Protein AF-A0A8S3HGV8-F1 (afdb_monomer_lite)

Organism: NCBI:txid392030

pLDDT: mean 74.5, std 22.35, range [32.19, 96.56]

InterPro domains:
  IPR013144 CRA domain [SM00757] (60-162)
  IPR024964 CTLH/CRA C-terminal to LisH motif domain [PF10607] (62-147)
  IPR050618 Ubiquitination and Signaling Pathway Regulator [PTHR12864] (54-159)

Secondary structure (DSSP, 8-state):
-----------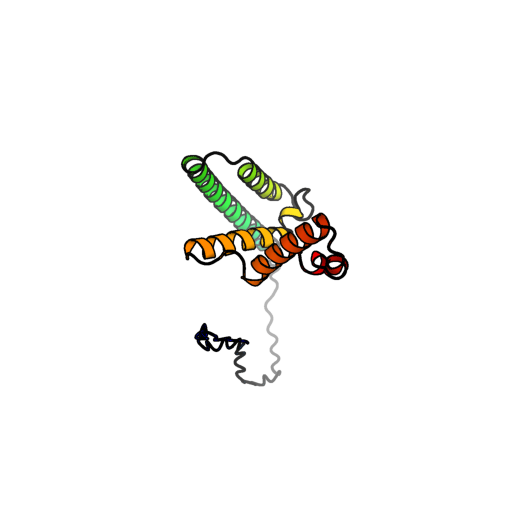--------------------------------------TTHHHHHHHHHHHHHHHHHHHHHHHHHHHHHHHH---HHHHHHHHHHHHGGGSSSTTSSTTGGGGSHHHHHHHHHHHHHHHHHHTT--SS-HHHHHHHHHHHHHHHHHHTT-GGGGG--GGGT--

Radius of gyration: 30.49 Å; chains: 1; bounding box: 64×66×87 Å

Foldseek 3Di:
DDDDDDDDPDDPPDPPPPPPDDDPDDDDDDDDDDDDDDDDDDDDDDPDDPPPPVVVVVVVVVVVVVVVLVVVVVVQVVCCVVPNDDVVVVVVSVLVVVCVVDPHSCPDPSVVCVDVVVVVVVVLVVQLVVCVVVVHHSDPPVVVVLVVVVVVLVVCVVVVPVVSVPDDSVVPDD

Structure (mmCIF, N/CA/C/O backbone):
data_AF-A0A8S3HGV8-F1
#
_entry.id   AF-A0A8S3HGV8-F1
#
loop_
_atom_site.group_PDB
_atom_site.id
_atom_site.type_symbol
_atom_site.label_atom_id
_atom_site.label_alt_id
_atom_site.label_comp_id
_atom_site.label_asym_id
_atom_site.label_entity_id
_atom_site.label_seq_id
_atom_site.pdbx_PDB_ins_code
_atom_site.Cartn_x
_atom_site.Cartn_y
_atom_site.Cartn_z
_atom_site.occupancy
_atom_site.B_iso_or_equiv
_atom_site.auth_seq_id
_atom_site.auth_comp_id
_atom_site.auth_asym_id
_atom_site.auth_atom_id
_atom_site.pdbx_PDB_model_num
ATOM 1 N N . HIS A 1 1 ? 39.116 -12.113 -45.985 1.00 38.09 1 HIS A N 1
ATOM 2 C CA . HIS A 1 1 ? 40.283 -11.795 -45.145 1.00 38.09 1 HIS A CA 1
ATOM 3 C C . HIS A 1 1 ? 39.849 -10.697 -44.186 1.00 38.09 1 HIS A C 1
ATOM 5 O O . HIS A 1 1 ? 39.995 -9.537 -44.524 1.00 38.09 1 HIS A O 1
ATOM 11 N N . SER A 1 2 ? 39.038 -10.966 -43.159 1.00 36.50 2 SER A N 1
ATOM 12 C CA . SER A 1 2 ? 39.176 -11.939 -42.051 1.00 36.50 2 SER A CA 1
ATOM 13 C C . SER A 1 2 ? 40.281 -11.531 -41.079 1.00 36.50 2 SER A C 1
ATOM 15 O O . SER A 1 2 ? 41.436 -11.633 -41.469 1.00 36.50 2 SER A O 1
ATOM 17 N N . LEU A 1 3 ? 39.869 -11.082 -39.888 1.00 36.81 3 LEU A N 1
ATOM 18 C CA . LEU A 1 3 ? 40.531 -10.995 -38.566 1.00 36.81 3 LEU A CA 1
ATOM 19 C C . LEU A 1 3 ? 39.557 -10.103 -37.748 1.00 36.81 3 LEU A C 1
ATOM 21 O O . LEU A 1 3 ? 39.448 -8.925 -38.070 1.00 36.81 3 LEU A O 1
ATOM 25 N N . LEU A 1 4 ? 38.605 -10.557 -36.919 1.00 37.81 4 LEU A N 1
ATOM 26 C CA . LEU A 1 4 ? 38.618 -11.493 -35.778 1.00 37.81 4 LEU A CA 1
ATOM 27 C C . LEU A 1 4 ? 39.806 -11.288 -34.840 1.00 37.81 4 LEU A C 1
ATOM 29 O O . LEU A 1 4 ? 40.933 -11.463 -35.284 1.00 37.81 4 LEU A O 1
ATOM 33 N N . ASP A 1 5 ? 39.478 -10.851 -33.617 1.00 37.16 5 ASP A N 1
ATOM 34 C CA . ASP A 1 5 ? 39.964 -11.279 -32.288 1.00 37.16 5 ASP A CA 1
ATOM 35 C C . ASP A 1 5 ? 39.313 -10.291 -31.277 1.00 37.16 5 ASP A C 1
ATOM 37 O O . ASP A 1 5 ? 39.618 -9.102 -31.292 1.00 37.16 5 ASP A O 1
ATOM 41 N N . ASP A 1 6 ? 38.153 -10.572 -30.668 1.00 40.84 6 ASP A N 1
ATOM 42 C CA . ASP A 1 6 ? 37.871 -11.436 -29.499 1.00 40.84 6 ASP A CA 1
ATOM 43 C C . ASP A 1 6 ? 38.679 -11.100 -28.229 1.00 40.84 6 ASP A C 1
ATOM 45 O O . ASP A 1 6 ? 39.538 -11.865 -27.799 1.00 40.84 6 ASP A O 1
ATOM 49 N N . ASP A 1 7 ? 38.321 -9.995 -27.557 1.00 42.09 7 ASP A N 1
ATOM 50 C CA . ASP A 1 7 ? 38.690 -9.749 -26.155 1.00 42.09 7 ASP A CA 1
ATOM 51 C C . ASP A 1 7 ? 37.516 -10.055 -25.209 1.00 42.09 7 ASP A C 1
ATOM 53 O O . ASP A 1 7 ? 36.652 -9.239 -24.884 1.00 42.09 7 ASP A O 1
ATOM 57 N N . SER A 1 8 ? 37.512 -11.321 -24.805 1.00 40.34 8 SER A N 1
ATOM 58 C CA . SER A 1 8 ? 37.001 -11.926 -23.575 1.00 40.34 8 SER A CA 1
ATOM 59 C C . SER A 1 8 ? 36.635 -10.962 -22.426 1.00 40.34 8 SER A C 1
ATOM 61 O O . SER A 1 8 ? 37.455 -10.657 -21.560 1.00 40.34 8 SER A O 1
ATOM 63 N N . ASN A 1 9 ? 35.352 -10.604 -22.313 1.00 39.75 9 ASN A N 1
ATOM 64 C CA . ASN A 1 9 ? 34.774 -10.116 -21.056 1.00 39.75 9 ASN A CA 1
ATOM 65 C C . ASN A 1 9 ? 34.521 -11.303 -20.117 1.00 39.75 9 ASN A C 1
ATOM 67 O O . ASN A 1 9 ? 33.479 -11.957 -20.156 1.00 39.75 9 ASN A O 1
ATOM 71 N N . ASN A 1 10 ? 35.519 -11.596 -19.288 1.00 37.66 10 ASN A N 1
ATOM 72 C CA . ASN A 1 10 ? 35.485 -12.661 -18.297 1.00 37.66 10 ASN A CA 1
ATOM 73 C C . ASN A 1 10 ? 34.596 -12.238 -17.110 1.00 37.66 10 ASN A C 1
ATOM 75 O O . ASN A 1 10 ? 35.049 -11.569 -16.182 1.00 37.66 10 ASN A O 1
ATOM 79 N N . LEU A 1 11 ? 33.309 -12.592 -17.160 1.00 37.97 11 LEU A N 1
ATOM 80 C CA . LEU A 1 11 ? 32.379 -12.420 -16.046 1.00 37.97 11 LEU A CA 1
ATOM 81 C C . LEU A 1 11 ? 32.731 -13.449 -14.961 1.00 37.97 11 LEU A C 1
ATOM 83 O O . LEU A 1 11 ? 32.450 -14.641 -15.101 1.00 37.97 11 LEU A O 1
ATOM 87 N N . ILE A 1 12 ? 33.369 -12.996 -13.883 1.00 41.22 12 ILE A N 1
ATOM 88 C CA . ILE A 1 12 ? 33.592 -13.806 -12.683 1.00 41.22 12 ILE A CA 1
ATOM 89 C C . ILE A 1 12 ? 32.220 -14.051 -12.046 1.00 41.22 12 ILE A C 1
ATOM 91 O O . ILE A 1 12 ? 31.662 -13.186 -11.376 1.00 41.22 12 ILE A O 1
ATOM 95 N N . ILE A 1 13 ? 31.643 -15.222 -12.313 1.00 44.75 13 ILE A N 1
ATOM 96 C CA . ILE A 1 13 ? 30.438 -15.701 -11.637 1.00 44.75 13 ILE A CA 1
ATOM 97 C C . ILE A 1 13 ? 30.886 -16.252 -10.284 1.00 44.75 13 ILE A C 1
ATOM 99 O O . ILE A 1 13 ? 31.311 -17.407 -10.183 1.00 44.75 13 ILE A O 1
ATOM 103 N N . ASP A 1 14 ? 30.794 -15.428 -9.242 1.00 36.41 14 ASP A N 1
ATOM 104 C CA . ASP A 1 14 ? 30.857 -15.920 -7.871 1.00 36.41 14 ASP A CA 1
ATOM 105 C C . ASP A 1 14 ? 29.688 -16.885 -7.653 1.00 36.41 14 ASP A C 1
ATOM 107 O O . ASP A 1 14 ? 28.513 -16.513 -7.653 1.00 36.41 14 ASP A O 1
ATOM 111 N N . LYS A 1 15 ? 30.020 -18.170 -7.499 1.00 44.38 15 LYS A N 1
ATOM 112 C CA . LYS A 1 15 ? 29.078 -19.218 -7.107 1.00 44.38 15 LYS A CA 1
ATOM 113 C C . LYS A 1 15 ? 28.671 -18.992 -5.653 1.00 44.38 15 LYS A C 1
ATOM 115 O O . LYS A 1 15 ? 29.228 -19.608 -4.747 1.00 44.38 15 LYS A O 1
ATOM 120 N N . THR A 1 16 ? 27.684 -18.137 -5.416 1.00 37.03 16 THR A N 1
ATOM 121 C CA . THR A 1 16 ? 26.945 -18.152 -4.155 1.00 37.03 16 THR A CA 1
ATOM 122 C C . THR A 1 16 ? 25.867 -19.227 -4.257 1.00 37.03 16 THR A C 1
ATOM 124 O O . THR A 1 16 ? 24.884 -19.128 -4.986 1.00 37.03 16 THR A O 1
ATOM 127 N N . SER A 1 17 ? 26.098 -20.335 -3.559 1.00 39.31 17 SER A N 1
ATOM 128 C CA . SER A 1 17 ? 25.122 -21.405 -3.389 1.00 39.31 17 SER A CA 1
ATOM 129 C C . SER A 1 17 ? 23.909 -20.873 -2.620 1.00 39.31 17 SER A C 1
ATOM 131 O O . SER A 1 17 ? 23.918 -20.848 -1.390 1.00 39.31 17 SER A O 1
ATOM 133 N N . THR A 1 18 ? 22.848 -20.456 -3.310 1.00 39.78 18 THR A N 1
ATOM 134 C CA . THR A 1 18 ? 21.551 -20.196 -2.670 1.00 39.78 18 THR A CA 1
ATOM 135 C C . THR A 1 18 ? 20.866 -21.534 -2.396 1.00 39.78 18 THR A C 1
ATOM 137 O O . THR A 1 18 ? 20.138 -22.079 -3.223 1.00 39.78 18 THR A O 1
ATOM 140 N N . SER A 1 19 ? 21.152 -22.105 -1.226 1.00 42.19 19 SER A N 1
ATOM 141 C CA . SER A 1 19 ? 20.394 -23.225 -0.672 1.00 42.19 19 SER A CA 1
ATOM 142 C C . SER A 1 19 ? 19.057 -22.704 -0.147 1.00 42.19 19 SER A C 1
ATOM 144 O O . SER A 1 19 ? 18.985 -22.149 0.948 1.00 42.19 19 SER A O 1
ATOM 146 N N . ASN A 1 20 ? 17.987 -22.896 -0.916 1.00 49.47 20 ASN A N 1
ATOM 147 C CA . ASN A 1 20 ? 16.622 -22.787 -0.406 1.00 49.47 20 ASN A CA 1
ATOM 148 C C . ASN A 1 20 ? 16.284 -24.082 0.347 1.00 49.47 20 ASN A C 1
ATOM 150 O O . ASN A 1 20 ? 15.594 -24.961 -0.165 1.00 49.47 20 ASN A O 1
ATOM 154 N N . GLY A 1 21 ? 16.843 -24.229 1.548 1.00 37.91 21 GLY A N 1
ATOM 155 C CA . GLY A 1 21 ? 16.624 -25.377 2.423 1.00 37.91 21 GLY A CA 1
ATOM 156 C C . GLY A 1 21 ? 15.627 -25.054 3.531 1.00 37.91 21 GLY A C 1
ATOM 157 O O . GLY A 1 21 ? 16.003 -24.502 4.561 1.00 37.91 21 GLY A O 1
ATOM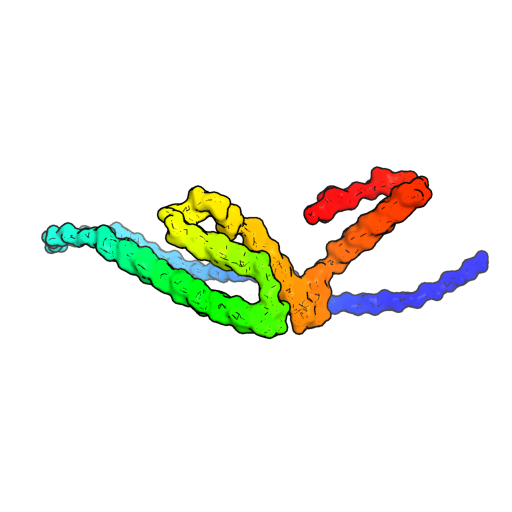 158 N N . CYS A 1 22 ? 14.364 -25.441 3.348 1.00 43.12 22 CYS A N 1
ATOM 159 C CA . CYS A 1 22 ? 13.415 -25.601 4.447 1.00 43.12 22 CYS A CA 1
ATOM 160 C C . CYS A 1 22 ? 13.898 -26.765 5.332 1.00 43.12 22 CYS A C 1
ATOM 162 O O . CYS A 1 22 ? 13.763 -27.929 4.959 1.00 43.12 22 CYS A O 1
ATOM 164 N N . LEU A 1 23 ? 14.505 -26.467 6.485 1.00 32.19 23 LEU A N 1
ATOM 165 C CA . LEU A 1 23 ? 14.777 -27.470 7.517 1.00 32.19 23 LEU A CA 1
ATOM 166 C C . LEU A 1 23 ? 13.550 -27.611 8.423 1.00 32.19 23 LEU A C 1
ATOM 168 O O . LEU A 1 23 ? 13.441 -26.949 9.454 1.00 32.19 23 LEU A O 1
ATOM 172 N N . THR A 1 24 ? 12.650 -28.529 8.080 1.00 36.62 24 THR A N 1
ATOM 173 C CA . THR A 1 24 ? 11.746 -29.121 9.069 1.00 36.62 24 THR A CA 1
ATOM 174 C C . THR A 1 24 ? 12.554 -30.118 9.897 1.00 36.62 24 THR A C 1
ATOM 176 O O . THR A 1 24 ? 12.778 -31.256 9.478 1.00 36.62 24 THR A O 1
ATOM 179 N N . LYS A 1 25 ? 13.042 -29.701 11.070 1.00 33.34 25 LYS A N 1
ATOM 180 C CA . LYS A 1 25 ? 13.552 -30.659 12.056 1.00 33.34 25 LYS A CA 1
ATOM 181 C C . LYS A 1 25 ? 12.366 -31.456 12.591 1.00 33.34 25 LYS A C 1
ATOM 183 O O . LYS A 1 25 ? 11.587 -30.959 13.395 1.00 33.34 25 LYS A O 1
ATOM 188 N N . SER A 1 26 ? 12.250 -32.683 12.098 1.00 40.47 26 SER A N 1
ATOM 189 C CA . SER A 1 26 ? 11.500 -33.746 12.754 1.00 40.47 26 SER A CA 1
ATOM 190 C C . SER A 1 26 ? 12.242 -34.097 14.040 1.00 40.47 26 SER A C 1
ATOM 192 O O . SER A 1 26 ? 13.417 -34.457 13.987 1.00 40.47 26 SER A O 1
ATOM 194 N N . THR A 1 27 ? 11.582 -33.966 15.184 1.00 36.66 27 THR A N 1
ATOM 195 C CA . THR A 1 27 ? 12.010 -34.622 16.421 1.00 36.66 27 THR A CA 1
ATOM 196 C C . THR A 1 27 ? 10.866 -35.493 16.888 1.00 36.66 27 THR A C 1
ATOM 198 O O . THR A 1 27 ? 9.842 -35.010 17.366 1.00 36.66 27 THR A O 1
ATOM 201 N N . GLU A 1 28 ? 11.072 -36.781 16.652 1.00 42.88 28 GLU A N 1
ATOM 202 C CA . GLU A 1 28 ? 10.399 -37.911 17.263 1.00 42.88 28 GLU A CA 1
ATOM 203 C C . GLU A 1 28 ? 10.306 -37.709 18.780 1.00 42.88 28 GLU A C 1
ATOM 205 O O . GLU A 1 28 ? 11.311 -37.401 19.413 1.00 42.88 28 GLU A O 1
ATOM 210 N N . ASN A 1 29 ? 9.105 -37.868 19.334 1.00 39.31 29 ASN A N 1
ATOM 211 C CA . ASN A 1 29 ? 8.860 -38.389 20.678 1.00 39.31 29 ASN A CA 1
ATOM 212 C C . ASN A 1 29 ? 7.414 -38.890 20.697 1.00 39.31 29 ASN A C 1
ATOM 214 O O . ASN A 1 29 ? 6.456 -38.126 20.811 1.00 39.31 29 ASN A O 1
ATOM 218 N N . LEU A 1 30 ? 7.288 -40.192 20.463 1.00 41.78 30 LEU A N 1
ATOM 219 C CA . LEU A 1 30 ? 6.060 -40.956 20.576 1.00 41.78 30 LEU A CA 1
ATOM 220 C C . LEU A 1 30 ? 5.952 -41.412 22.032 1.00 41.78 30 LEU A C 1
ATOM 222 O O . LEU A 1 30 ? 6.487 -42.462 22.370 1.00 41.78 30 LEU A O 1
ATOM 226 N N . ASP A 1 31 ? 5.269 -40.635 22.871 1.00 36.16 31 ASP A N 1
ATOM 227 C CA . ASP A 1 31 ? 4.819 -41.118 24.175 1.00 36.16 31 ASP A CA 1
ATOM 228 C C . ASP A 1 31 ? 3.322 -41.424 24.105 1.00 36.16 31 ASP A C 1
ATOM 230 O O . ASP A 1 31 ? 2.453 -40.558 23.998 1.00 36.16 31 ASP A O 1
ATOM 234 N N . THR A 1 32 ? 3.059 -42.725 24.110 1.00 42.50 32 THR A N 1
ATOM 235 C CA . THR A 1 32 ? 1.785 -43.383 24.372 1.00 42.50 32 THR A CA 1
ATOM 236 C C . THR A 1 32 ? 1.163 -42.874 25.673 1.00 42.50 32 THR A C 1
ATOM 238 O O . THR A 1 32 ? 1.774 -43.015 26.730 1.00 42.50 32 THR A O 1
ATOM 241 N N . MET A 1 33 ? -0.070 -42.363 25.628 1.00 48.06 33 MET A N 1
ATOM 242 C CA . MET A 1 33 ? -0.900 -42.217 26.828 1.00 48.06 33 MET A CA 1
ATOM 243 C C . MET A 1 33 ? -2.016 -43.261 26.807 1.00 48.06 33 MET A C 1
ATOM 245 O O . MET A 1 33 ? -2.935 -43.197 25.991 1.00 48.06 33 MET A O 1
ATOM 249 N N . GLU A 1 34 ? -1.889 -44.234 27.711 1.00 42.44 34 GLU A N 1
ATOM 250 C CA . GLU A 1 34 ? -2.971 -45.102 28.172 1.00 42.44 34 GLU A CA 1
ATOM 251 C C . GLU A 1 34 ? -4.128 -44.245 28.699 1.00 42.44 34 GLU A C 1
ATOM 253 O O . GLU A 1 34 ? -3.942 -43.339 29.512 1.00 42.44 34 GLU A O 1
ATOM 258 N N . CYS A 1 35 ? -5.335 -44.544 28.228 1.00 45.25 35 CYS A N 1
ATOM 259 C CA . CYS A 1 35 ? -6.572 -44.059 28.812 1.00 45.25 35 CYS A CA 1
ATOM 260 C C . CYS A 1 35 ? -7.085 -45.159 29.736 1.00 45.25 35 CYS A C 1
ATOM 262 O O . CYS A 1 35 ? -7.523 -46.182 29.228 1.00 45.25 35 CYS A O 1
ATOM 264 N N . ASP A 1 36 ? -7.006 -44.953 31.051 1.00 35.66 36 ASP A N 1
ATOM 265 C CA . ASP A 1 36 ? -7.871 -45.615 32.031 1.00 35.66 36 ASP A CA 1
ATOM 266 C C . ASP A 1 36 ? -7.767 -44.908 33.389 1.00 35.66 36 ASP A C 1
ATOM 268 O O . ASP A 1 36 ? -6.676 -44.672 33.906 1.00 35.66 36 ASP A O 1
ATOM 272 N N . GLY A 1 37 ? -8.915 -44.563 33.979 1.00 34.91 37 GLY A N 1
ATOM 273 C CA . GLY A 1 37 ? -8.956 -43.986 35.324 1.00 34.91 37 GLY A CA 1
ATOM 274 C C . GLY A 1 37 ? -10.155 -43.091 35.603 1.00 34.91 37 GLY A C 1
ATOM 275 O O . GLY A 1 37 ? -10.002 -41.902 35.860 1.00 34.91 37 GLY A O 1
ATOM 276 N N . ILE A 1 38 ? -11.348 -43.681 35.565 1.00 45.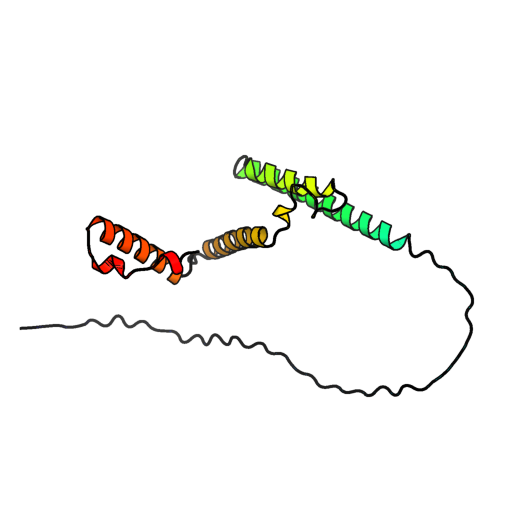84 38 ILE A N 1
ATOM 277 C CA . ILE A 1 38 ? -12.541 -43.221 36.286 1.00 45.84 38 ILE A CA 1
ATOM 278 C C . ILE A 1 38 ? -12.191 -42.639 37.666 1.00 45.84 38 ILE A C 1
ATOM 280 O O . ILE A 1 38 ? -11.656 -43.340 38.518 1.00 45.84 38 ILE A O 1
ATOM 284 N N . ASN A 1 39 ? -12.572 -41.387 37.910 1.00 42.03 39 ASN A N 1
ATOM 285 C CA . ASN A 1 39 ? -12.951 -40.952 39.248 1.00 42.03 39 ASN A CA 1
ATOM 286 C C . ASN A 1 39 ? -13.993 -39.835 39.134 1.00 42.03 39 ASN A C 1
ATOM 288 O O . ASN A 1 39 ? -13.679 -38.669 38.901 1.00 42.03 39 ASN A O 1
ATOM 292 N N . GLU A 1 40 ? -15.257 -40.233 39.271 1.00 45.19 40 GLU A N 1
ATOM 293 C CA . GLU A 1 40 ? -16.338 -39.340 39.667 1.00 45.19 40 GLU A CA 1
ATOM 294 C C . GLU A 1 40 ? -15.976 -38.702 41.014 1.00 45.19 40 GLU A C 1
ATOM 296 O O . GLU A 1 40 ? -15.762 -39.410 41.998 1.00 45.19 40 GLU A O 1
ATOM 301 N N . LEU A 1 41 ? -15.947 -37.370 41.075 1.00 40.75 41 LEU A N 1
ATOM 302 C CA . LEU A 1 41 ? -16.283 -36.657 42.303 1.00 40.75 41 LEU A CA 1
ATOM 303 C C . LEU A 1 41 ? -16.825 -35.263 41.972 1.00 40.75 41 LEU A C 1
ATOM 305 O O . LEU A 1 41 ? -16.085 -34.305 41.776 1.00 40.75 41 LEU A O 1
ATOM 309 N N . ASP A 1 42 ? -18.148 -35.226 41.851 1.00 43.25 42 ASP A N 1
ATOM 310 C CA . ASP A 1 42 ? -19.059 -34.157 42.263 1.00 43.25 42 ASP A CA 1
ATOM 311 C C . ASP A 1 42 ? -18.419 -32.819 42.695 1.00 43.25 42 ASP A C 1
ATOM 313 O O . ASP A 1 42 ? -17.887 -32.694 43.801 1.00 43.25 42 ASP A O 1
ATOM 317 N N . HIS A 1 43 ? -18.550 -31.792 41.847 1.00 42.47 43 HIS A N 1
ATOM 318 C CA . HIS A 1 43 ? -18.595 -30.394 42.279 1.00 42.47 43 HIS A CA 1
ATOM 319 C C . HIS A 1 43 ? -19.707 -29.653 41.528 1.00 42.47 43 HIS A C 1
ATOM 321 O O . HIS A 1 43 ? -19.584 -29.252 40.372 1.00 42.47 43 HIS A O 1
ATOM 327 N N . ALA A 1 44 ? -20.821 -29.546 42.245 1.00 42.91 44 ALA A N 1
ATOM 328 C CA . ALA A 1 44 ? -21.990 -28.712 42.037 1.00 42.91 44 ALA A CA 1
ATOM 329 C C . ALA A 1 44 ? -21.789 -27.413 41.223 1.00 42.91 44 ALA A C 1
ATOM 331 O O . ALA A 1 44 ? -20.931 -26.587 41.515 1.00 42.91 44 ALA A O 1
ATOM 332 N N . ILE A 1 45 ? -22.702 -27.235 40.261 1.00 51.94 45 ILE A N 1
ATOM 333 C CA . ILE A 1 45 ? -23.360 -25.994 39.813 1.00 51.94 45 ILE A CA 1
ATOM 334 C C . ILE A 1 45 ? -22.557 -24.697 40.033 1.00 51.94 45 ILE A C 1
ATOM 336 O O . ILE A 1 45 ? -22.705 -24.025 41.050 1.00 51.94 45 ILE A O 1
ATOM 340 N N . HIS A 1 46 ? -21.862 -24.253 38.988 1.00 40.88 46 HIS A N 1
ATOM 341 C CA . HIS A 1 46 ? -21.696 -22.829 38.710 1.00 40.88 46 HIS A CA 1
ATOM 342 C C . HIS A 1 46 ? -22.083 -22.568 37.250 1.00 40.88 46 HIS A C 1
ATOM 344 O O . HIS A 1 46 ? -21.351 -22.891 36.320 1.00 40.88 46 HIS A O 1
ATOM 350 N N . MET A 1 47 ? -23.284 -22.011 37.051 1.00 60.41 47 MET A N 1
ATOM 351 C CA . MET A 1 47 ? -23.599 -21.250 35.842 1.00 60.41 47 MET A CA 1
ATOM 352 C C . MET A 1 47 ? -22.702 -20.014 35.869 1.00 60.41 47 MET A C 1
ATOM 354 O O . MET A 1 47 ? -22.965 -19.085 36.631 1.00 60.41 47 MET A O 1
ATOM 358 N N . GLU A 1 48 ? -21.626 -20.032 35.091 1.00 45.84 48 GLU A N 1
ATOM 359 C CA . GLU A 1 48 ? -20.763 -18.874 34.906 1.00 45.84 48 GLU A CA 1
ATOM 360 C C . GLU A 1 48 ? -21.062 -18.237 33.546 1.00 45.84 48 GLU A C 1
ATOM 362 O O . GLU A 1 48 ? -21.115 -18.887 32.502 1.00 45.84 48 GLU A O 1
ATOM 367 N N . ASP A 1 49 ? -21.366 -16.950 33.623 1.00 47.78 49 ASP A N 1
ATOM 368 C CA . ASP A 1 49 ? -21.859 -16.065 32.583 1.00 47.78 49 ASP A CA 1
ATOM 369 C C . ASP A 1 49 ? -20.789 -15.818 31.504 1.00 47.78 49 ASP A C 1
ATOM 371 O O . ASP A 1 49 ? -19.927 -14.945 31.623 1.00 47.78 49 ASP A O 1
ATOM 375 N N . THR A 1 50 ? -20.843 -16.593 30.419 1.00 48.44 50 THR A N 1
ATOM 376 C CA . THR A 1 50 ? -19.914 -16.516 29.276 1.00 48.44 50 THR A CA 1
ATOM 377 C C . THR A 1 50 ? -20.079 -15.257 28.407 1.00 48.44 50 THR A C 1
ATOM 379 O O . THR A 1 50 ? -19.426 -15.140 27.372 1.00 48.44 50 THR A O 1
ATOM 382 N N . SER A 1 51 ? -20.949 -14.311 28.781 1.00 54.28 51 SER A N 1
ATOM 383 C CA . SER A 1 51 ? -21.251 -13.110 27.985 1.00 54.28 51 SER A CA 1
ATOM 384 C C . SER A 1 51 ? -20.336 -11.907 28.275 1.00 54.28 51 SER A C 1
ATOM 386 O O . SER A 1 51 ? -20.122 -11.061 27.406 1.00 54.28 51 SER A O 1
ATOM 388 N N . SER A 1 52 ? -19.748 -11.839 29.474 1.00 55.69 52 SER A N 1
ATOM 389 C CA . SER A 1 52 ? -19.039 -10.640 29.953 1.00 55.69 52 SER A CA 1
ATOM 390 C C . SER A 1 52 ? -17.564 -10.535 29.528 1.00 55.69 52 SER A C 1
ATOM 392 O O . SER A 1 52 ? -17.013 -9.433 29.504 1.00 55.69 52 SER A O 1
ATOM 394 N N . ASP A 1 53 ? -16.916 -11.651 29.180 1.00 59.38 53 ASP A N 1
ATOM 395 C CA . ASP A 1 53 ? -15.491 -11.683 28.804 1.00 59.38 53 ASP A CA 1
ATOM 396 C C . ASP A 1 53 ? -15.255 -11.311 27.327 1.00 59.38 53 ASP A C 1
ATOM 398 O O . ASP A 1 53 ? -14.223 -10.744 26.973 1.00 59.38 53 ASP A O 1
ATOM 402 N N . VAL A 1 54 ? -16.236 -11.570 26.455 1.00 61.03 54 VAL A N 1
ATOM 403 C CA . VAL A 1 54 ? -16.144 -11.257 25.017 1.00 61.03 54 VAL A CA 1
ATOM 404 C C . VAL A 1 54 ? -16.265 -9.748 24.773 1.00 61.03 54 VAL A C 1
ATOM 406 O O . VAL A 1 54 ? -15.428 -9.170 24.090 1.00 61.03 54 VAL A O 1
ATOM 409 N N . GLN A 1 55 ? -17.229 -9.084 25.421 1.00 63.03 55 GLN A N 1
ATOM 410 C CA . GLN A 1 55 ? -17.456 -7.636 25.284 1.00 63.03 55 GLN A CA 1
ATOM 411 C C . GLN A 1 55 ? -16.252 -6.801 25.759 1.00 63.03 55 GLN A C 1
ATOM 413 O O . GLN A 1 55 ? -15.873 -5.828 25.115 1.00 63.03 55 GLN A O 1
ATOM 418 N N . LYS A 1 56 ? -15.587 -7.218 26.847 1.00 73.69 56 LYS A N 1
ATOM 419 C CA . LYS A 1 56 ? -14.398 -6.521 27.369 1.00 73.69 56 LYS A CA 1
ATOM 420 C C . LYS A 1 56 ? -13.212 -6.560 26.404 1.00 73.69 56 LYS A C 1
ATOM 422 O O . LYS A 1 56 ? -12.444 -5.602 26.350 1.00 73.69 56 LYS A O 1
ATOM 427 N N . LYS A 1 57 ? -13.049 -7.660 25.662 1.00 77.88 57 LYS A N 1
ATOM 428 C CA . LYS A 1 57 ? -11.960 -7.824 24.686 1.00 77.88 57 LYS A CA 1
ATOM 429 C C . LYS A 1 57 ? -12.175 -6.950 23.455 1.00 77.88 57 LYS A C 1
ATOM 431 O O . LYS A 1 57 ? -11.218 -6.338 22.985 1.00 77.88 57 LYS A O 1
ATOM 436 N N . ASP A 1 58 ? -13.413 -6.851 22.979 1.00 82.62 58 ASP A N 1
ATOM 437 C CA . ASP A 1 58 ? -13.762 -5.991 21.845 1.00 82.62 58 ASP A CA 1
ATOM 438 C C . ASP A 1 58 ? -13.520 -4.507 22.176 1.00 82.62 58 ASP A C 1
ATOM 440 O O . ASP A 1 58 ? -12.904 -3.787 21.385 1.00 82.62 58 ASP A O 1
ATOM 444 N N . ASP A 1 59 ? -13.885 -4.076 23.388 1.00 87.25 59 ASP A N 1
ATOM 445 C CA . ASP A 1 59 ? -13.617 -2.719 23.881 1.00 87.25 59 ASP A CA 1
ATOM 446 C C . ASP A 1 59 ? -12.110 -2.431 24.009 1.00 87.25 59 ASP A C 1
ATOM 448 O O . ASP A 1 59 ? -11.636 -1.354 23.635 1.00 87.25 59 ASP A O 1
ATOM 452 N N . GLU A 1 60 ? -11.319 -3.396 24.493 1.00 92.69 60 GLU A N 1
ATOM 453 C CA . GLU A 1 60 ? -9.862 -3.252 24.600 1.00 92.69 60 GLU A CA 1
ATOM 454 C C . GLU A 1 60 ? -9.200 -3.107 23.219 1.00 92.69 60 GLU A C 1
ATOM 456 O O . GLU A 1 60 ? -8.311 -2.269 23.025 1.00 92.69 60 GLU A O 1
ATOM 461 N N . ILE A 1 61 ? -9.638 -3.903 22.240 1.00 90.62 61 ILE A N 1
ATOM 462 C CA . ILE A 1 61 ? -9.147 -3.830 20.859 1.00 90.62 61 ILE A CA 1
ATOM 463 C C . ILE A 1 61 ? -9.516 -2.481 20.238 1.00 90.62 61 ILE A C 1
ATOM 465 O O . ILE A 1 61 ? -8.657 -1.838 19.628 1.00 90.62 61 ILE A O 1
ATOM 469 N N . LEU A 1 62 ? -10.751 -2.014 20.431 1.00 91.25 62 LEU A N 1
ATOM 470 C CA . LEU A 1 62 ? -11.201 -0.719 19.924 1.00 91.25 62 LEU A CA 1
ATOM 471 C C . LEU A 1 62 ? -10.346 0.430 20.474 1.00 91.25 62 LEU A C 1
ATOM 473 O O . LEU A 1 62 ? -9.906 1.293 19.712 1.00 91.25 62 LEU A O 1
ATOM 477 N N . ILE A 1 63 ? -10.049 0.420 21.776 1.00 94.19 63 ILE A N 1
ATOM 478 C CA . ILE A 1 63 ? -9.180 1.424 22.406 1.00 94.19 63 ILE A CA 1
ATOM 479 C C . ILE A 1 63 ? -7.782 1.411 21.776 1.00 94.19 63 ILE A C 1
ATOM 481 O O . ILE A 1 63 ? -7.252 2.478 21.457 1.00 94.19 63 ILE A O 1
ATOM 485 N N . LYS A 1 64 ? -7.195 0.230 21.541 1.00 95.12 64 LYS A N 1
ATOM 486 C CA . LYS A 1 64 ? -5.878 0.106 20.888 1.00 95.12 64 LYS A CA 1
ATOM 487 C C . LYS A 1 64 ? -5.891 0.659 19.466 1.00 95.12 64 LYS A C 1
ATOM 489 O O . LYS A 1 64 ? -4.971 1.382 19.089 1.00 95.12 64 LYS A O 1
ATOM 494 N N . ILE A 1 65 ? -6.935 0.365 18.691 1.00 93.81 65 ILE A N 1
ATOM 495 C CA . ILE A 1 65 ? -7.072 0.889 17.327 1.00 93.81 65 ILE A CA 1
ATOM 496 C C . ILE A 1 65 ? -7.205 2.419 17.347 1.00 93.81 65 ILE A C 1
ATOM 498 O O . ILE A 1 65 ? -6.552 3.103 16.559 1.00 93.81 65 ILE A O 1
ATOM 502 N N . LEU A 1 66 ? -7.998 2.978 18.266 1.00 94.00 66 LEU A N 1
ATOM 503 C CA . LEU A 1 66 ? -8.137 4.430 18.414 1.00 94.00 66 LEU A CA 1
ATOM 504 C C . LEU A 1 66 ? -6.827 5.095 18.845 1.00 94.00 66 LEU A C 1
ATOM 506 O O . LEU A 1 66 ? -6.483 6.164 18.338 1.00 94.00 66 LEU A O 1
ATOM 510 N N . GLN A 1 67 ? -6.081 4.472 19.757 1.00 95.56 67 GLN A N 1
ATOM 511 C CA . GLN A 1 67 ? -4.768 4.958 20.166 1.00 95.56 67 GLN A CA 1
ATOM 512 C C . GLN A 1 67 ? -3.797 4.983 18.982 1.00 95.56 67 GLN A C 1
ATOM 514 O O . GLN A 1 67 ? -3.223 6.037 18.697 1.00 95.56 67 GLN A O 1
ATOM 519 N N . PHE A 1 68 ? -3.692 3.874 18.245 1.00 96.12 68 PHE A N 1
ATOM 520 C CA . PHE A 1 68 ? -2.899 3.803 17.018 1.00 96.12 68 PHE A CA 1
ATOM 521 C C . PHE A 1 68 ? -3.312 4.896 16.029 1.00 96.12 68 PHE A C 1
ATOM 523 O O . PHE A 1 68 ? -2.469 5.577 15.450 1.00 96.12 68 PHE A O 1
ATOM 530 N N . GLY A 1 69 ? -4.616 5.137 15.891 1.00 94.25 69 GLY A N 1
ATOM 531 C CA . GLY A 1 69 ? -5.123 6.171 15.007 1.00 94.25 69 GLY A CA 1
ATOM 532 C C . GLY A 1 69 ? -4.664 7.590 15.357 1.00 94.25 69 GLY A C 1
ATOM 533 O O . GLY A 1 69 ? -4.347 8.383 14.468 1.00 94.25 69 GLY A O 1
ATOM 534 N N . ARG A 1 70 ? -4.570 7.914 16.652 1.00 94.56 70 ARG A N 1
ATOM 535 C CA . ARG A 1 70 ? -4.063 9.212 17.134 1.00 94.56 70 ARG A CA 1
ATOM 536 C C . ARG A 1 70 ? -2.566 9.373 16.886 1.00 94.56 70 ARG A C 1
ATOM 538 O O . ARG A 1 70 ? -2.121 10.456 16.497 1.00 94.56 70 ARG A O 1
ATOM 545 N N . GLU A 1 71 ? -1.801 8.312 17.108 1.00 96.56 71 GLU A N 1
ATOM 546 C CA . GLU A 1 71 ? -0.363 8.280 16.828 1.00 96.56 71 GLU A CA 1
ATOM 547 C C . GLU A 1 71 ? -0.110 8.469 15.326 1.00 96.56 71 GLU A C 1
ATOM 549 O O . GLU A 1 71 ? 0.665 9.342 14.931 1.00 96.56 71 GLU A O 1
ATOM 554 N N . LEU A 1 72 ? -0.863 7.759 14.483 1.00 94.06 72 LEU A N 1
ATOM 555 C CA . LEU A 1 72 ? -0.789 7.864 13.028 1.00 94.06 72 LEU A CA 1
ATOM 556 C C . LEU A 1 72 ? -1.149 9.271 12.522 1.00 94.06 72 LEU A C 1
ATOM 558 O O . LEU A 1 72 ? -0.464 9.821 11.661 1.00 94.06 72 LEU A O 1
ATOM 562 N N . HIS A 1 73 ? -2.183 9.897 13.090 1.00 93.06 73 HIS A N 1
ATOM 563 C CA . HIS A 1 73 ? -2.544 11.278 12.762 1.00 93.06 73 HIS A CA 1
ATOM 564 C C . HIS A 1 73 ? -1.453 12.285 13.168 1.00 93.06 73 HIS A C 1
ATOM 566 O O . HIS A 1 73 ? -1.228 13.273 12.470 1.00 93.06 73 HIS A O 1
ATOM 572 N N . THR A 1 74 ? -0.751 12.037 14.276 1.00 94.81 74 THR A N 1
ATOM 573 C CA . THR A 1 74 ? 0.384 12.869 14.708 1.00 94.81 74 THR A CA 1
ATOM 574 C C . THR A 1 74 ? 1.555 12.739 13.735 1.00 94.81 74 THR A C 1
ATOM 576 O O . THR A 1 74 ? 2.118 13.750 13.318 1.00 94.81 74 THR A O 1
ATOM 579 N N . LEU A 1 75 ? 1.873 11.513 13.308 1.00 94.06 75 LEU A N 1
ATOM 580 C CA . LEU A 1 75 ? 2.896 11.260 12.293 1.00 94.06 75 LEU A CA 1
ATOM 581 C C . LEU A 1 75 ? 2.558 11.950 10.964 1.00 94.06 75 LEU A C 1
ATOM 583 O O . LEU A 1 75 ? 3.411 12.611 10.378 1.00 94.06 75 LEU A O 1
ATOM 587 N N . LYS A 1 76 ? 1.298 11.875 10.518 1.00 92.75 76 LYS A N 1
ATOM 588 C CA . LYS A 1 76 ? 0.827 12.592 9.324 1.00 92.75 76 LYS A CA 1
ATOM 589 C C . LYS A 1 76 ? 1.115 14.096 9.416 1.00 92.75 76 LYS A C 1
ATOM 591 O O . LYS A 1 76 ? 1.606 14.678 8.457 1.00 92.75 76 LYS A O 1
ATOM 596 N N . GLN A 1 77 ? 0.824 14.736 10.551 1.00 92.81 77 GLN A N 1
ATOM 597 C CA . GLN A 1 77 ? 1.087 16.173 10.715 1.00 92.81 77 GLN A CA 1
ATOM 598 C C . GLN A 1 77 ? 2.574 16.507 10.582 1.00 92.81 77 GLN A C 1
ATOM 600 O O . GLN A 1 77 ? 2.914 17.514 9.969 1.00 92.81 77 GLN A O 1
ATOM 605 N N . GLN A 1 78 ? 3.453 15.658 11.120 1.00 94.06 78 GLN A N 1
ATOM 606 C CA . GLN A 1 78 ? 4.900 15.824 10.978 1.00 94.06 78 GLN A CA 1
ATOM 607 C C . GLN A 1 78 ? 5.324 15.722 9.509 1.00 94.06 78 GLN A C 1
ATOM 609 O O . GLN A 1 78 ? 6.020 16.603 9.011 1.00 94.06 78 GLN A O 1
ATOM 614 N N . LEU A 1 79 ? 4.822 14.713 8.791 1.00 91.81 79 LEU A N 1
ATOM 615 C CA . LEU A 1 79 ? 5.095 14.542 7.363 1.00 91.81 79 LEU A CA 1
ATOM 616 C C . LEU A 1 79 ? 4.556 15.703 6.517 1.00 91.81 79 LEU A C 1
ATOM 618 O O . LEU A 1 79 ? 5.228 16.121 5.581 1.00 91.81 79 LEU A O 1
ATOM 622 N N . ASN A 1 80 ? 3.398 16.274 6.864 1.00 92.12 80 ASN A N 1
ATOM 623 C CA . ASN A 1 80 ? 2.859 17.448 6.168 1.00 92.12 80 ASN A CA 1
ATOM 624 C C . ASN A 1 80 ? 3.762 18.684 6.317 1.00 92.12 80 ASN A C 1
ATOM 626 O O . ASN A 1 80 ? 3.816 19.508 5.408 1.00 92.12 80 ASN A O 1
ATOM 630 N N . ILE A 1 81 ? 4.470 18.823 7.444 1.00 93.06 81 ILE A N 1
ATOM 631 C CA . ILE A 1 81 ? 5.435 19.912 7.653 1.00 93.06 81 ILE A CA 1
ATOM 632 C C . ILE A 1 81 ? 6.696 19.688 6.807 1.00 93.06 81 ILE A C 1
ATOM 634 O O . ILE A 1 81 ? 7.241 20.646 6.265 1.00 93.06 81 ILE A O 1
ATOM 638 N N . GLU A 1 82 ? 7.160 18.442 6.693 1.00 93.38 82 GLU A N 1
ATOM 639 C CA . GLU A 1 82 ? 8.418 18.096 6.018 1.00 93.38 82 GLU A CA 1
ATOM 640 C C . GLU A 1 82 ? 8.280 17.993 4.488 1.00 93.38 82 GLU A C 1
ATOM 642 O O . GLU A 1 82 ? 9.131 18.494 3.756 1.00 93.38 82 GLU A O 1
ATOM 647 N N . TYR A 1 83 ? 7.191 17.390 4.001 1.00 90.25 83 TYR A N 1
ATOM 648 C CA . TYR A 1 83 ? 6.981 17.055 2.586 1.00 90.25 83 TYR A CA 1
ATOM 649 C C . TYR A 1 83 ? 5.792 17.788 1.941 1.00 90.25 83 TYR A C 1
ATOM 651 O O . TYR A 1 83 ? 5.594 17.684 0.729 1.00 90.25 83 TYR A O 1
ATOM 659 N N . GLY A 1 84 ? 5.012 18.545 2.719 1.00 91.06 84 GLY A N 1
ATOM 660 C CA . GLY A 1 84 ? 3.793 19.215 2.261 1.00 91.06 84 GLY A CA 1
ATOM 661 C C . GLY A 1 84 ? 2.537 18.339 2.344 1.00 91.06 84 GLY A C 1
ATOM 662 O O . GLY A 1 84 ? 2.591 17.147 2.642 1.00 91.06 84 GLY A O 1
ATOM 663 N N . GLU A 1 85 ? 1.373 18.945 2.098 1.00 88.12 85 GLU A N 1
ATOM 664 C CA . GLU A 1 85 ? 0.083 18.253 2.197 1.00 88.12 85 GLU A CA 1
ATOM 665 C C . GLU A 1 85 ? -0.152 17.277 1.038 1.00 88.12 85 GLU A C 1
ATOM 667 O O . GLU A 1 85 ? -0.010 17.625 -0.137 1.00 88.12 85 GLU A O 1
ATOM 672 N N . ASN A 1 86 ? -0.602 16.063 1.367 1.00 88.50 86 ASN A N 1
ATOM 673 C CA . ASN A 1 86 ? -0.999 15.059 0.388 1.00 88.50 86 ASN A CA 1
ATOM 674 C C . ASN A 1 86 ? -2.457 14.627 0.606 1.00 88.50 86 ASN A C 1
ATOM 676 O O . ASN A 1 86 ? -2.768 13.798 1.461 1.00 88.50 86 ASN A O 1
ATOM 680 N N . LEU A 1 87 ? -3.349 15.152 -0.238 1.00 89.75 87 LEU A N 1
ATOM 681 C CA . LEU A 1 87 ? -4.789 14.877 -0.184 1.00 89.75 87 LEU A CA 1
ATOM 682 C C . LEU A 1 87 ? -5.140 13.387 -0.339 1.00 89.75 87 LEU A C 1
ATOM 684 O O . LEU A 1 87 ? -6.189 12.956 0.137 1.00 89.75 87 LEU A O 1
ATOM 688 N N . GLN A 1 88 ? -4.290 12.589 -0.996 1.00 89.44 88 GLN A N 1
ATOM 689 C CA . GLN A 1 88 ? -4.521 11.148 -1.131 1.00 89.44 88 GLN A CA 1
ATOM 690 C C . GLN A 1 88 ? -4.291 10.428 0.199 1.00 89.44 88 GLN A C 1
ATOM 692 O O . GLN A 1 88 ? -5.119 9.613 0.597 1.00 89.44 88 GLN A O 1
ATOM 697 N N . HIS A 1 89 ? -3.214 10.760 0.919 1.00 87.50 89 HIS A N 1
ATOM 698 C CA . HIS A 1 89 ? -2.947 10.189 2.243 1.00 87.50 89 HIS A CA 1
ATOM 699 C C . HIS A 1 89 ? -4.042 10.562 3.246 1.00 87.50 89 HIS A C 1
ATOM 701 O O . HIS A 1 89 ? -4.472 9.723 4.037 1.00 87.50 89 HIS A O 1
ATOM 707 N N . ASP A 1 90 ? -4.547 11.791 3.159 1.00 90.62 90 ASP A N 1
ATOM 708 C CA . ASP A 1 90 ? -5.645 12.282 3.992 1.00 90.62 90 ASP A CA 1
ATOM 709 C C . ASP A 1 90 ? -6.921 11.483 3.775 1.00 90.62 90 ASP A C 1
ATOM 711 O O . 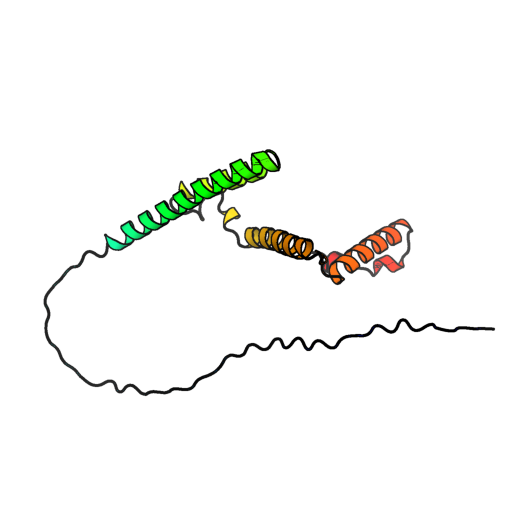ASP A 1 90 ? -7.566 11.053 4.734 1.00 90.62 90 ASP A O 1
ATOM 715 N N . LYS A 1 91 ? -7.243 11.240 2.505 1.00 93.00 91 LYS A N 1
ATOM 716 C CA . LYS A 1 91 ? -8.397 10.444 2.123 1.00 93.00 91 LYS A CA 1
ATOM 717 C C . LYS A 1 91 ? -8.263 8.994 2.590 1.00 93.00 91 LYS A C 1
ATOM 719 O O . LYS A 1 91 ? -9.190 8.483 3.202 1.00 93.00 91 LYS A O 1
ATOM 724 N N . ILE A 1 92 ? -7.111 8.353 2.375 1.00 91.19 92 ILE A N 1
ATOM 725 C CA . ILE A 1 92 ? -6.876 6.962 2.807 1.00 91.19 92 ILE A CA 1
ATOM 726 C C . ILE A 1 92 ? -7.020 6.833 4.325 1.00 91.19 92 ILE A C 1
ATOM 728 O O . ILE A 1 92 ? -7.641 5.890 4.813 1.00 91.19 92 ILE A O 1
ATOM 732 N N . LEU A 1 93 ? -6.478 7.793 5.078 1.00 92.06 93 LEU A N 1
ATOM 733 C CA . LEU A 1 93 ? -6.575 7.799 6.533 1.00 92.06 93 LEU A CA 1
ATOM 734 C C . LEU A 1 93 ? -8.031 7.959 7.001 1.00 92.06 93 LEU A C 1
ATOM 736 O O . LEU A 1 93 ? -8.479 7.233 7.889 1.00 92.06 93 LEU A O 1
ATOM 740 N N . GLN A 1 94 ? -8.782 8.876 6.387 1.00 93.31 94 GLN A N 1
ATOM 741 C CA . GLN A 1 94 ? -10.205 9.068 6.669 1.00 93.31 94 GLN A CA 1
ATOM 742 C C . GLN A 1 94 ? -11.034 7.823 6.326 1.00 93.31 94 GLN A C 1
ATOM 744 O O . GLN A 1 94 ? -11.872 7.397 7.125 1.00 93.31 94 GLN A O 1
ATOM 749 N N . ASP A 1 95 ? -10.799 7.233 5.157 1.00 93.62 95 ASP A N 1
ATOM 750 C CA . ASP A 1 95 ? -11.503 6.045 4.686 1.00 93.62 95 ASP A CA 1
ATOM 751 C C . ASP A 1 95 ? -11.226 4.851 5.620 1.00 93.62 95 ASP A C 1
ATOM 753 O O . ASP A 1 95 ? -12.154 4.151 6.031 1.00 93.62 95 ASP A O 1
ATOM 757 N N . ALA A 1 96 ? -9.978 4.671 6.064 1.00 92.94 96 ALA A N 1
ATOM 758 C CA . ALA A 1 96 ? -9.618 3.624 7.018 1.00 92.94 96 ALA A CA 1
ATOM 759 C C . ALA A 1 96 ? -10.341 3.781 8.368 1.00 92.94 96 ALA A C 1
ATOM 761 O O . ALA A 1 96 ? -10.893 2.808 8.880 1.00 92.94 96 ALA A O 1
ATOM 762 N N . PHE A 1 97 ? -10.408 4.991 8.937 1.00 92.56 97 PHE A N 1
ATOM 763 C CA . PHE A 1 97 ? -11.158 5.210 10.184 1.00 92.56 97 PHE A CA 1
ATOM 764 C C . PHE A 1 97 ? -12.663 5.061 10.015 1.00 92.56 97 PHE A C 1
ATOM 766 O O . PHE A 1 97 ? -13.346 4.642 10.949 1.00 92.56 97 PHE A O 1
ATOM 773 N N . SER A 1 98 ? -13.181 5.358 8.825 1.00 93.50 98 SER A N 1
ATOM 774 C CA . SER A 1 98 ? -14.599 5.183 8.523 1.00 93.50 98 SER A CA 1
ATOM 775 C C . SER A 1 98 ? -15.032 3.719 8.646 1.00 93.50 98 SER A C 1
ATOM 777 O O . SER A 1 98 ? -16.197 3.469 8.944 1.00 93.50 98 SER A O 1
ATOM 779 N N . LEU A 1 99 ? -14.115 2.749 8.505 1.00 92.69 99 LEU A N 1
ATOM 780 C CA . LEU A 1 99 ? -14.405 1.328 8.735 1.00 92.69 99 LEU A CA 1
ATOM 781 C C . LEU A 1 99 ? -14.845 1.033 10.177 1.00 92.69 99 LEU A C 1
ATOM 783 O O . LEU A 1 99 ? -15.659 0.138 10.376 1.00 92.69 99 LEU A O 1
ATOM 787 N N . LEU A 1 100 ? -14.370 1.799 11.166 1.00 90.62 100 LEU A N 1
ATOM 788 C CA . LEU A 1 100 ? -14.735 1.614 12.579 1.00 90.62 100 LEU A CA 1
ATOM 789 C C . LEU A 1 100 ? -16.174 2.033 12.891 1.00 90.62 100 LEU A C 1
ATOM 791 O O . LEU A 1 100 ? -16.713 1.649 13.923 1.00 90.62 100 LEU A O 1
ATOM 795 N N . ALA A 1 101 ? -16.798 2.825 12.016 1.00 89.50 101 ALA A N 1
ATOM 796 C CA . ALA A 1 101 ? -18.189 3.238 12.175 1.00 89.50 101 ALA A CA 1
ATOM 797 C C . ALA A 1 101 ? -19.187 2.139 11.768 1.00 89.50 101 ALA A C 1
ATOM 799 O O . ALA A 1 101 ? -20.382 2.272 12.033 1.00 89.50 101 ALA A O 1
ATOM 800 N N . TYR A 1 102 ? -18.715 1.076 11.110 1.00 91.31 102 TYR A N 1
ATOM 801 C CA . TYR A 1 102 ? -19.552 -0.032 10.666 1.00 91.31 102 TYR A CA 1
ATOM 802 C C . TYR A 1 102 ? -19.428 -1.227 11.618 1.00 91.31 102 TYR A C 1
ATOM 804 O O . TYR A 1 102 ? -18.331 -1.527 12.084 1.00 91.31 102 TYR A O 1
ATOM 812 N N . PRO A 1 103 ? -20.532 -1.953 11.869 1.00 85.88 103 PRO A N 1
ATOM 813 C CA . PRO A 1 103 ? -20.527 -3.127 12.743 1.00 85.88 103 PRO A CA 1
ATOM 814 C C . PRO A 1 103 ? -19.721 -4.300 12.164 1.00 85.88 103 PRO A C 1
ATOM 816 O O . PRO A 1 103 ? -19.152 -5.082 12.917 1.00 85.88 103 PRO A O 1
ATOM 819 N N . ASP A 1 104 ? -19.653 -4.415 10.836 1.00 89.06 104 ASP A N 1
ATOM 820 C CA . ASP A 1 104 ? -18.732 -5.312 10.140 1.00 89.06 104 ASP A CA 1
ATOM 821 C C . ASP A 1 104 ? -17.999 -4.508 9.048 1.00 89.06 104 ASP A C 1
ATOM 823 O O . ASP A 1 104 ? -18.637 -3.941 8.153 1.00 89.06 104 ASP A O 1
ATOM 827 N N . PRO A 1 105 ? -16.660 -4.417 9.091 1.00 89.75 105 PRO A N 1
ATOM 828 C CA . PRO A 1 105 ? -15.901 -3.626 8.131 1.00 89.75 105 PRO A CA 1
ATOM 829 C C . PRO A 1 105 ? -15.871 -4.254 6.724 1.00 89.75 105 PRO A C 1
ATOM 831 O O . PRO A 1 105 ? -15.563 -3.556 5.760 1.00 89.75 105 PRO A O 1
ATOM 834 N N . ARG A 1 106 ? -16.234 -5.537 6.557 1.00 89.81 106 ARG A N 1
ATOM 835 C CA . ARG A 1 106 ? -16.272 -6.219 5.245 1.00 89.81 106 ARG A CA 1
ATOM 836 C C . ARG A 1 106 ? -17.526 -5.928 4.426 1.00 89.81 106 ARG A C 1
ATOM 838 O O . ARG A 1 106 ? -17.507 -6.113 3.215 1.00 89.81 106 ARG A O 1
ATOM 845 N N . ILE A 1 107 ? -18.604 -5.480 5.066 1.00 90.50 107 ILE A N 1
ATOM 846 C CA . ILE A 1 107 ? -19.829 -5.027 4.381 1.00 90.50 107 ILE A CA 1
ATOM 847 C C . ILE A 1 107 ? -19.818 -3.516 4.121 1.00 90.50 107 ILE A C 1
ATOM 849 O O . ILE A 1 107 ? -20.742 -2.982 3.508 1.00 90.50 107 ILE A O 1
ATOM 853 N N . SER A 1 108 ? -18.786 -2.817 4.600 1.00 92.31 108 SER A N 1
ATOM 854 C CA . SER A 1 108 ? -18.610 -1.385 4.385 1.00 92.31 108 SER A CA 1
ATOM 855 C C . SER A 1 108 ? -18.480 -1.066 2.888 1.00 92.31 108 SER A C 1
ATOM 857 O O . SER A 1 108 ? -17.871 -1.845 2.150 1.00 92.31 108 SER A O 1
ATOM 859 N N . PRO A 1 109 ? -18.934 0.112 2.417 1.00 91.19 109 PRO A N 1
ATOM 860 C CA . PRO A 1 109 ? -18.607 0.597 1.069 1.00 91.19 109 PRO A CA 1
ATOM 861 C C . PRO A 1 109 ? -17.092 0.674 0.798 1.00 91.19 109 PRO A C 1
ATOM 863 O O . PRO A 1 109 ? -16.667 0.752 -0.354 1.00 91.19 109 PRO A O 1
ATOM 866 N N . LEU A 1 110 ? -16.272 0.641 1.851 1.00 92.62 110 LEU A N 1
ATOM 867 C CA . LEU A 1 110 ? -14.815 0.673 1.791 1.00 92.62 110 LEU A CA 1
ATOM 868 C C . LEU A 1 110 ? -14.168 -0.706 2.002 1.00 92.62 110 LEU A C 1
ATOM 870 O O . LEU A 1 110 ? -12.965 -0.784 2.230 1.00 92.62 110 LEU A O 1
ATOM 874 N N . ALA A 1 111 ? -14.926 -1.801 1.880 1.00 91.56 111 ALA A N 1
ATOM 875 C CA . ALA A 1 111 ? -14.420 -3.166 2.056 1.00 91.56 111 ALA A CA 1
ATOM 876 C C . ALA A 1 111 ? -13.207 -3.501 1.167 1.00 91.56 111 ALA A C 1
ATOM 878 O O . ALA A 1 111 ? -12.359 -4.298 1.561 1.00 91.56 111 ALA A O 1
ATOM 879 N N . GLN A 1 112 ? -13.079 -2.845 0.008 1.00 91.69 112 GLN A N 1
ATOM 880 C CA . GLN A 1 112 ? -11.913 -2.944 -0.881 1.00 91.69 112 GLN A CA 1
ATOM 881 C C . GLN A 1 112 ? -10.576 -2.621 -0.191 1.00 91.69 112 GLN A C 1
ATOM 883 O O . GLN A 1 112 ? -9.547 -3.155 -0.586 1.00 91.69 112 GLN A O 1
ATOM 888 N N . LEU A 1 113 ? -10.570 -1.796 0.866 1.00 91.38 113 LEU A N 1
ATOM 889 C CA . LEU A 1 113 ? -9.357 -1.490 1.638 1.00 91.38 113 LEU A CA 1
ATOM 890 C C . LEU A 1 113 ? -8.816 -2.704 2.407 1.00 91.38 113 LEU A C 1
ATOM 892 O O . LEU A 1 113 ? -7.652 -2.718 2.800 1.00 91.38 113 LEU A O 1
ATOM 896 N N . LEU A 1 114 ? -9.654 -3.717 2.632 1.00 91.00 114 LEU A N 1
ATOM 897 C CA . LEU A 1 114 ? -9.290 -4.959 3.312 1.00 91.00 114 LEU A CA 1
ATOM 898 C C . LEU A 1 114 ? -8.840 -6.051 2.335 1.00 91.00 114 LEU A C 1
ATOM 900 O O . LEU A 1 114 ? -8.446 -7.137 2.769 1.00 91.00 114 LEU A O 1
ATOM 904 N N . GLU A 1 115 ? -8.925 -5.796 1.029 1.00 91.19 115 GLU A N 1
ATOM 905 C CA . GLU A 1 115 ? -8.544 -6.758 0.006 1.00 91.19 115 GLU A CA 1
ATOM 906 C C . GLU A 1 115 ? -7.023 -7.005 0.034 1.00 91.19 115 GLU A C 1
ATOM 908 O O . GLU A 1 115 ? -6.244 -6.052 0.146 1.00 91.19 115 GLU A O 1
ATOM 913 N N . PRO A 1 116 ? -6.555 -8.263 -0.093 1.00 90.12 116 PRO A N 1
ATOM 914 C CA . PRO A 1 116 ? -5.124 -8.569 -0.100 1.00 90.12 116 PRO A CA 1
ATOM 915 C C . PRO A 1 116 ? -4.318 -7.803 -1.160 1.00 90.12 116 PRO A C 1
ATOM 917 O O . PRO A 1 116 ? -3.170 -7.447 -0.899 1.00 90.12 116 PRO A O 1
ATOM 920 N N . SER A 1 117 ? -4.923 -7.493 -2.309 1.00 88.50 117 SER A N 1
ATOM 921 C CA . SER A 1 117 ? -4.300 -6.735 -3.404 1.00 88.50 117 SER A CA 1
ATOM 922 C C . SER A 1 117 ? -3.805 -5.349 -2.966 1.00 88.50 117 SER A C 1
ATOM 924 O O . SER A 1 117 ? -2.743 -4.902 -3.402 1.00 88.50 117 SER A O 1
ATOM 926 N N . GLN A 1 118 ? -4.492 -4.697 -2.020 1.00 88.12 118 GLN A N 1
ATOM 927 C CA . GLN A 1 118 ? -4.054 -3.409 -1.467 1.00 88.12 118 GLN A CA 1
ATOM 928 C C . GLN A 1 118 ? -2.725 -3.532 -0.708 1.00 88.12 118 GLN A C 1
ATOM 930 O O . GLN A 1 118 ? -1.889 -2.627 -0.743 1.00 88.12 118 GLN A O 1
ATOM 935 N N . ARG A 1 119 ? -2.484 -4.677 -0.053 1.00 89.44 119 ARG A N 1
ATOM 936 C CA . ARG A 1 119 ? -1.223 -4.949 0.653 1.00 89.44 119 ARG A CA 1
ATOM 937 C C . ARG A 1 119 ? -0.068 -5.175 -0.319 1.00 89.44 119 ARG A C 1
ATOM 939 O O . ARG A 1 119 ? 1.053 -4.770 -0.018 1.00 89.44 119 ARG A O 1
ATOM 946 N N . GLU A 1 120 ? -0.329 -5.800 -1.463 1.00 90.69 120 GLU A N 1
ATOM 947 C CA . GLU A 1 120 ? 0.691 -6.062 -2.486 1.00 90.69 120 GLU A CA 1
ATOM 948 C C . GLU A 1 120 ? 1.260 -4.757 -3.048 1.00 90.69 120 GLU A C 1
ATOM 950 O O . GLU A 1 120 ? 2.479 -4.609 -3.129 1.00 90.69 120 GLU A O 1
ATOM 955 N N . SER A 1 121 ? 0.400 -3.771 -3.326 1.00 87.94 121 SER A N 1
ATOM 956 C CA . SER A 1 121 ? 0.830 -2.442 -3.780 1.00 87.94 121 SER A CA 1
ATOM 957 C C . SER A 1 121 ? 1.765 -1.766 -2.771 1.00 87.94 121 SER A C 1
ATOM 959 O O . SER A 1 121 ? 2.840 -1.288 -3.134 1.00 87.94 121 SER A O 1
ATOM 961 N N . VAL A 1 122 ? 1.393 -1.759 -1.485 1.00 89.88 122 VAL A N 1
ATOM 962 C CA . VAL A 1 122 ? 2.226 -1.174 -0.419 1.00 89.88 122 VAL A CA 1
ATOM 963 C C . VAL A 1 122 ? 3.544 -1.932 -0.280 1.00 89.88 122 VAL A C 1
ATOM 965 O O . VAL A 1 122 ? 4.601 -1.311 -0.185 1.00 89.88 122 VAL A O 1
ATOM 968 N N . SER A 1 123 ? 3.498 -3.267 -0.308 1.00 91.94 123 SER A N 1
ATOM 969 C CA . SER A 1 123 ? 4.699 -4.095 -0.216 1.00 91.94 123 SER A CA 1
ATOM 970 C C . SER A 1 123 ? 5.645 -3.847 -1.383 1.00 91.94 123 SER A C 1
ATOM 972 O O . SER A 1 123 ? 6.846 -3.789 -1.158 1.00 91.94 123 SER A O 1
ATOM 974 N N . SER A 1 124 ? 5.138 -3.687 -2.607 1.00 89.81 124 SER A N 1
ATOM 975 C CA . SER A 1 124 ? 5.973 -3.405 -3.774 1.00 89.81 124 SER A CA 1
ATOM 976 C C . SER A 1 124 ? 6.711 -2.079 -3.613 1.00 89.81 124 SER A C 1
ATOM 978 O O . SER A 1 124 ? 7.932 -2.038 -3.746 1.00 89.81 124 SER A O 1
ATOM 980 N N . VAL A 1 125 ? 5.991 -1.006 -3.263 1.00 90.31 125 VAL A N 1
ATOM 981 C CA . VAL A 1 125 ? 6.588 0.324 -3.060 1.00 90.31 125 VAL A CA 1
ATOM 982 C C . VAL A 1 125 ? 7.610 0.295 -1.926 1.00 90.31 125 VAL A C 1
ATOM 984 O O . VAL A 1 125 ? 8.714 0.817 -2.079 1.00 90.31 125 VAL A O 1
ATOM 987 N N . LEU A 1 126 ? 7.274 -0.354 -0.809 1.00 92.75 126 LEU A N 1
ATOM 988 C CA . LEU A 1 126 ? 8.171 -0.492 0.334 1.00 92.75 126 LEU A CA 1
ATOM 989 C C . LEU A 1 126 ? 9.437 -1.275 -0.032 1.00 92.75 126 LEU A C 1
ATOM 991 O O . LEU A 1 126 ? 10.538 -0.829 0.276 1.00 92.75 126 LEU A O 1
ATOM 995 N N . ASN A 1 127 ? 9.296 -2.409 -0.720 1.00 92.81 127 ASN A N 1
ATOM 996 C CA . ASN A 1 127 ? 10.427 -3.226 -1.153 1.00 92.81 127 ASN A CA 1
ATOM 997 C C . ASN A 1 127 ? 11.359 -2.420 -2.065 1.00 92.81 127 ASN A C 1
ATOM 999 O O . ASN A 1 127 ? 12.571 -2.422 -1.863 1.00 92.81 127 ASN A O 1
ATOM 1003 N N . SER A 1 128 ? 10.805 -1.666 -3.016 1.00 91.12 128 SER A N 1
ATOM 1004 C CA . SER A 1 128 ? 11.590 -0.787 -3.885 1.00 91.12 128 SER A CA 1
ATOM 1005 C C . SER A 1 128 ? 12.252 0.368 -3.121 1.00 91.12 128 SER A C 1
ATOM 1007 O O . SER A 1 128 ? 13.369 0.752 -3.459 1.00 91.12 128 SER A O 1
ATOM 1009 N N . ALA A 1 129 ? 11.608 0.932 -2.097 1.00 92.44 129 ALA A N 1
ATOM 1010 C CA . ALA A 1 129 ? 12.206 1.970 -1.254 1.00 92.44 129 ALA A CA 1
ATOM 1011 C C . ALA A 1 129 ? 13.365 1.428 -0.398 1.00 92.44 129 ALA A C 1
ATOM 1013 O O . ALA A 1 129 ? 14.386 2.094 -0.265 1.00 92.44 129 ALA A O 1
ATOM 1014 N N . ILE A 1 130 ? 13.244 0.204 0.127 1.00 94.12 130 ILE A N 1
ATOM 1015 C CA . ILE A 1 130 ? 14.327 -0.470 0.861 1.00 94.12 130 ILE A CA 1
ATOM 1016 C C . ILE A 1 130 ? 15.522 -0.725 -0.060 1.00 94.12 130 ILE A C 1
ATOM 1018 O O . ILE A 1 130 ? 16.658 -0.463 0.326 1.00 94.12 130 ILE A O 1
ATOM 1022 N N . LEU A 1 131 ? 15.276 -1.222 -1.278 1.00 93.00 131 LEU A N 1
ATOM 1023 C CA . LEU A 1 131 ? 16.340 -1.444 -2.259 1.00 93.00 131 LEU A CA 1
ATOM 1024 C C . LEU A 1 131 ? 17.050 -0.131 -2.606 1.00 93.00 131 LEU A C 1
ATOM 1026 O O . LEU A 1 131 ? 18.274 -0.088 -2.575 1.00 93.00 131 LEU A O 1
ATOM 1030 N N . GLU A 1 132 ? 16.300 0.946 -2.842 1.00 91.62 132 GLU A N 1
ATOM 1031 C CA . GLU A 1 132 ? 16.865 2.272 -3.116 1.00 91.62 132 GLU A CA 1
ATOM 1032 C C . GLU A 1 132 ? 17.690 2.814 -1.940 1.00 91.62 132 GLU A C 1
ATOM 1034 O O . GLU A 1 132 ? 18.776 3.339 -2.154 1.00 91.62 132 GLU A O 1
ATOM 1039 N N . ALA A 1 133 ? 17.238 2.621 -0.697 1.00 92.75 133 ALA A N 1
ATOM 1040 C CA . ALA A 1 133 ? 17.990 3.023 0.496 1.00 92.75 133 ALA A CA 1
ATOM 1041 C C . ALA A 1 133 ? 19.326 2.269 0.664 1.00 92.75 133 ALA A C 1
ATOM 1043 O O . ALA A 1 133 ? 20.207 2.729 1.389 1.00 92.75 133 ALA A O 1
ATOM 1044 N N . HIS A 1 134 ? 19.470 1.116 0.007 1.00 93.25 134 HIS A N 1
ATOM 1045 C CA . HIS A 1 134 ? 20.699 0.328 -0.057 1.00 93.25 134 HIS A CA 1
ATOM 1046 C C . HIS A 1 134 ? 21.436 0.463 -1.401 1.00 93.25 134 HIS A C 1
ATOM 1048 O O . HIS A 1 134 ? 22.295 -0.367 -1.698 1.00 93.25 134 HIS A O 1
ATOM 1054 N N . ASP A 1 135 ? 21.091 1.462 -2.222 1.00 88.75 135 ASP A N 1
ATOM 1055 C CA . ASP A 1 135 ? 21.652 1.688 -3.562 1.00 88.75 135 ASP A CA 1
ATOM 1056 C C . ASP A 1 135 ? 21.530 0.466 -4.502 1.00 88.75 135 ASP A C 1
ATOM 1058 O O . ASP A 1 135 ? 22.327 0.262 -5.421 1.00 88.75 135 ASP A O 1
ATOM 1062 N N . MET A 1 136 ? 20.512 -0.371 -4.284 1.00 88.94 136 MET A N 1
ATOM 1063 C CA . MET A 1 136 ? 20.197 -1.538 -5.106 1.00 88.94 136 MET A CA 1
ATOM 1064 C C . MET A 1 136 ? 19.106 -1.220 -6.142 1.00 88.94 136 MET A C 1
ATOM 1066 O O . MET A 1 136 ? 18.214 -0.404 -5.892 1.00 88.94 136 MET A O 1
ATOM 1070 N N . PRO A 1 137 ? 19.122 -1.881 -7.317 1.00 84.94 137 PRO A N 1
ATOM 1071 C CA . PRO A 1 137 ? 18.122 -1.648 -8.353 1.00 84.94 137 PRO A CA 1
ATOM 1072 C C . PRO A 1 137 ? 16.718 -2.041 -7.873 1.00 84.94 137 PRO A C 1
ATOM 1074 O O . PRO A 1 137 ? 16.500 -3.157 -7.408 1.00 84.94 137 PRO A O 1
ATOM 1077 N N . ARG A 1 138 ? 15.751 -1.127 -8.042 1.00 83.25 138 ARG A N 1
ATOM 1078 C CA . ARG A 1 138 ? 14.341 -1.309 -7.641 1.00 83.25 138 ARG A CA 1
ATOM 1079 C C . ARG A 1 138 ? 13.621 -2.440 -8.366 1.00 83.25 138 ARG A C 1
ATOM 1081 O O . ARG A 1 138 ? 12.700 -3.023 -7.802 1.00 83.25 138 ARG A O 1
ATOM 1088 N N . HIS A 1 139 ? 14.031 -2.699 -9.604 1.00 80.88 139 HIS A N 1
ATOM 1089 C CA . HIS A 1 139 ? 13.441 -3.701 -10.477 1.00 80.88 139 HIS A CA 1
ATOM 1090 C C . HIS A 1 139 ? 14.472 -4.791 -10.770 1.00 80.88 139 HIS A C 1
ATOM 1092 O O . HIS A 1 139 ? 15.639 -4.473 -11.035 1.00 80.88 139 HIS A O 1
ATOM 1098 N N . PRO A 1 140 ? 14.079 -6.074 -10.753 1.00 83.12 140 PRO A N 1
ATOM 1099 C CA . PRO A 1 140 ? 14.949 -7.148 -11.197 1.00 83.12 140 PRO A CA 1
ATOM 1100 C C . PRO A 1 140 ? 15.385 -6.914 -12.648 1.00 83.12 140 PRO A C 1
ATOM 1102 O O . PRO A 1 140 ? 14.615 -6.433 -13.480 1.00 83.12 140 PRO A O 1
ATOM 1105 N N . ALA A 1 141 ? 16.612 -7.322 -12.977 1.00 84.75 141 ALA A N 1
ATOM 1106 C CA . ALA A 1 141 ? 17.192 -7.129 -14.310 1.00 84.75 141 ALA A CA 1
ATOM 1107 C C . ALA A 1 141 ? 16.304 -7.671 -15.447 1.00 84.75 141 ALA A C 1
ATOM 1109 O O . ALA A 1 141 ? 16.295 -7.120 -16.547 1.00 84.75 141 ALA A O 1
ATOM 1110 N N . LEU A 1 142 ? 15.531 -8.727 -15.175 1.00 87.44 142 LEU A N 1
ATOM 1111 C CA . LEU A 1 142 ? 14.601 -9.303 -16.140 1.00 87.44 142 LEU A CA 1
ATOM 1112 C C . LEU A 1 142 ? 13.452 -8.349 -16.495 1.00 87.44 142 LEU A C 1
ATOM 1114 O O . LEU A 1 142 ? 13.121 -8.224 -17.667 1.00 87.44 142 LEU A O 1
ATOM 1118 N N . GLU A 1 143 ? 12.869 -7.660 -15.515 1.00 85.94 143 GLU A N 1
ATOM 1119 C CA . GLU A 1 143 ? 11.783 -6.699 -15.751 1.00 85.94 143 GLU A CA 1
ATOM 1120 C C . GLU A 1 143 ? 12.277 -5.526 -16.606 1.00 85.94 143 GLU A C 1
ATOM 1122 O O . GLU A 1 143 ? 11.637 -5.137 -17.581 1.00 85.94 143 GLU A O 1
ATOM 1127 N N . VAL A 1 144 ? 13.485 -5.042 -16.308 1.00 88.06 144 VAL A N 1
ATOM 1128 C CA . VAL A 1 144 ? 14.147 -3.995 -17.092 1.00 88.06 144 VAL A CA 1
ATOM 1129 C C . VAL A 1 144 ? 14.378 -4.452 -18.539 1.00 88.06 144 VAL A C 1
ATOM 1131 O O . VAL A 1 144 ? 14.082 -3.713 -19.478 1.00 88.06 144 VAL A O 1
ATOM 1134 N N . LEU A 1 145 ? 14.863 -5.682 -18.741 1.00 90.31 145 LEU A N 1
ATOM 1135 C CA . LEU A 1 145 ? 15.076 -6.245 -20.077 1.00 90.31 145 LEU A CA 1
ATOM 1136 C C . LEU A 1 145 ? 13.767 -6.386 -20.860 1.00 90.31 145 LEU A C 1
ATOM 1138 O O . LEU A 1 145 ? 13.730 -6.055 -22.042 1.00 90.31 145 LEU A O 1
ATOM 1142 N N . VAL A 1 146 ? 12.693 -6.840 -20.212 1.00 90.00 146 VAL A N 1
ATOM 1143 C CA . VAL A 1 146 ? 11.364 -6.922 -20.832 1.00 90.00 146 VAL A CA 1
ATOM 1144 C C . VAL A 1 146 ? 10.887 -5.535 -21.276 1.00 90.00 146 VAL A C 1
ATOM 1146 O O . VAL A 1 146 ? 10.381 -5.400 -22.390 1.00 90.00 146 VAL A O 1
ATOM 1149 N N . GLY A 1 147 ? 11.127 -4.494 -20.473 1.00 87.94 147 GLY A N 1
ATOM 1150 C CA . GLY A 1 147 ? 10.854 -3.105 -20.853 1.00 87.94 147 GLY A CA 1
ATOM 1151 C C . GLY A 1 147 ? 11.626 -2.660 -22.102 1.00 87.94 147 GLY A C 1
ATOM 1152 O O . GLY A 1 147 ? 11.037 -2.096 -23.025 1.00 87.94 147 GLY A O 1
ATOM 1153 N N . TYR A 1 148 ? 12.924 -2.970 -22.184 1.00 90.88 148 TYR A N 1
ATOM 1154 C CA . TYR A 1 148 ? 13.719 -2.684 -23.385 1.00 90.88 148 TYR A CA 1
ATOM 1155 C C . TYR A 1 148 ? 13.213 -3.434 -24.618 1.00 90.88 148 TYR A C 1
ATOM 1157 O O . TYR A 1 148 ? 13.102 -2.843 -25.691 1.00 90.88 148 TYR A O 1
ATOM 1165 N N . LEU A 1 149 ? 12.879 -4.720 -24.477 1.00 91.19 149 LEU A N 1
ATOM 1166 C CA . LEU A 1 149 ? 12.330 -5.518 -25.574 1.00 91.19 149 LEU A CA 1
ATOM 1167 C C . LEU A 1 149 ? 11.003 -4.945 -26.079 1.00 91.19 149 LEU A C 1
ATOM 1169 O O . LEU A 1 149 ? 10.781 -4.922 -27.286 1.00 91.19 149 LEU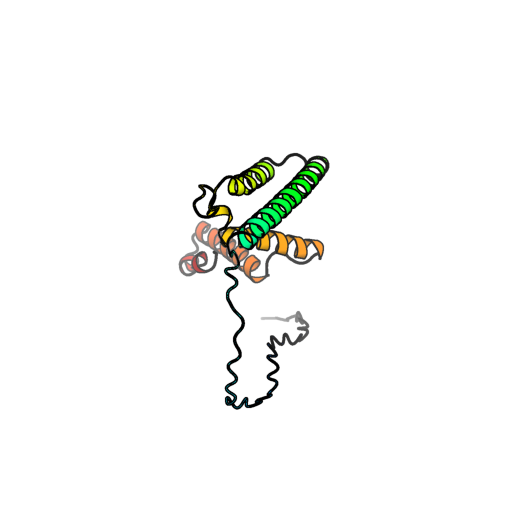 A O 1
ATOM 1173 N N . HIS A 1 150 ? 10.159 -4.433 -25.183 1.00 89.00 150 HIS A N 1
ATOM 1174 C CA . HIS A 1 150 ? 8.901 -3.791 -25.555 1.00 89.00 150 HIS A CA 1
ATOM 1175 C C . HIS A 1 150 ? 9.119 -2.506 -26.367 1.00 89.00 150 HIS A C 1
ATOM 1177 O O . HIS A 1 150 ? 8.452 -2.289 -27.379 1.00 89.00 150 HIS A O 1
ATOM 1183 N N . GLU A 1 151 ? 10.084 -1.666 -25.982 1.00 90.06 151 GLU A N 1
ATOM 1184 C CA . GLU A 1 151 ? 10.403 -0.465 -26.764 1.00 90.06 151 GLU A CA 1
ATOM 1185 C C . GLU A 1 151 ? 11.024 -0.825 -28.125 1.00 90.06 151 GLU A C 1
ATOM 1187 O O . GLU A 1 151 ? 10.670 -0.226 -29.141 1.00 90.06 151 GLU A O 1
ATOM 1192 N N . CYS A 1 152 ? 11.884 -1.849 -28.185 1.00 90.19 152 CYS A N 1
ATOM 1193 C CA . CYS A 1 152 ? 12.398 -2.382 -29.450 1.00 90.19 152 CYS A CA 1
ATOM 1194 C C . CYS A 1 152 ? 11.265 -2.876 -30.359 1.00 90.19 152 CYS A C 1
ATOM 1196 O O . CYS A 1 152 ? 11.231 -2.514 -31.534 1.00 90.19 152 CYS A O 1
ATOM 1198 N N . ASP A 1 153 ? 10.317 -3.642 -29.820 1.00 89.50 153 ASP A N 1
ATOM 1199 C CA . ASP A 1 153 ? 9.161 -4.152 -30.559 1.00 89.50 153 ASP A CA 1
ATOM 1200 C C . ASP A 1 153 ? 8.297 -3.011 -31.123 1.00 89.50 153 ASP A C 1
ATOM 1202 O O . ASP A 1 153 ? 7.964 -2.978 -32.312 1.00 89.50 153 ASP A O 1
ATOM 1206 N N . LYS A 1 154 ? 8.025 -1.987 -30.309 1.00 88.38 154 LYS A N 1
ATOM 1207 C CA . LYS A 1 154 ? 7.315 -0.773 -30.731 1.00 88.38 154 LYS A CA 1
ATOM 1208 C C . LYS A 1 154 ? 8.045 -0.023 -31.850 1.00 88.38 154 LYS A C 1
ATOM 1210 O O . LYS A 1 154 ? 7.412 0.453 -32.798 1.00 88.38 154 LYS A O 1
ATOM 1215 N N . LEU A 1 155 ? 9.373 0.089 -31.772 1.00 91.44 155 LEU A N 1
ATOM 1216 C CA . LEU A 1 155 ? 10.184 0.699 -32.827 1.00 91.44 155 LEU A CA 1
ATOM 1217 C C . LEU A 1 155 ? 10.199 -0.154 -34.102 1.00 91.44 155 LEU A C 1
ATOM 1219 O O . LEU A 1 155 ? 10.127 0.408 -35.195 1.00 91.44 155 LEU A O 1
ATOM 1223 N N . MET A 1 156 ? 10.250 -1.482 -33.996 1.00 90.75 156 MET A N 1
ATOM 1224 C CA . MET A 1 156 ? 10.196 -2.386 -35.149 1.00 90.75 156 MET A CA 1
ATOM 1225 C C . MET A 1 156 ? 8.862 -2.280 -35.890 1.00 90.75 156 MET A C 1
ATOM 1227 O O . MET A 1 156 ? 8.863 -2.117 -37.112 1.00 90.75 156 MET A O 1
ATOM 1231 N N . HIS A 1 157 ? 7.746 -2.243 -35.157 1.00 89.88 157 HIS A N 1
ATOM 1232 C CA . HIS A 1 157 ? 6.421 -1.975 -35.717 1.00 89.88 157 HIS A CA 1
ATOM 1233 C C . HIS A 1 157 ? 6.377 -0.623 -36.443 1.00 89.88 157 HIS A C 1
ATOM 1235 O O . HIS A 1 157 ? 5.920 -0.542 -37.582 1.00 89.88 157 HIS A O 1
ATOM 1241 N N . LYS A 1 158 ? 6.913 0.445 -35.831 1.00 90.50 158 LYS A N 1
ATOM 1242 C CA . LYS A 1 158 ? 6.971 1.783 -36.451 1.00 90.50 158 LYS A CA 1
ATOM 1243 C C . LYS A 1 158 ? 7.807 1.811 -37.737 1.00 90.50 158 LYS A C 1
ATOM 1245 O O . LYS A 1 158 ? 7.501 2.583 -38.643 1.00 90.50 158 LYS A O 1
ATOM 1250 N N . ASN A 1 159 ? 8.848 0.987 -37.819 1.00 92.19 159 ASN A N 1
ATOM 1251 C CA . ASN A 1 159 ? 9.701 0.853 -39.001 1.00 92.19 159 ASN A CA 1
ATOM 1252 C C . ASN A 1 159 ? 9.204 -0.221 -39.993 1.00 92.19 159 ASN A C 1
ATOM 1254 O O . ASN A 1 159 ? 9.897 -0.496 -40.969 1.00 92.19 159 ASN A O 1
ATOM 1258 N N . ASN A 1 160 ? 8.008 -0.794 -39.785 1.00 8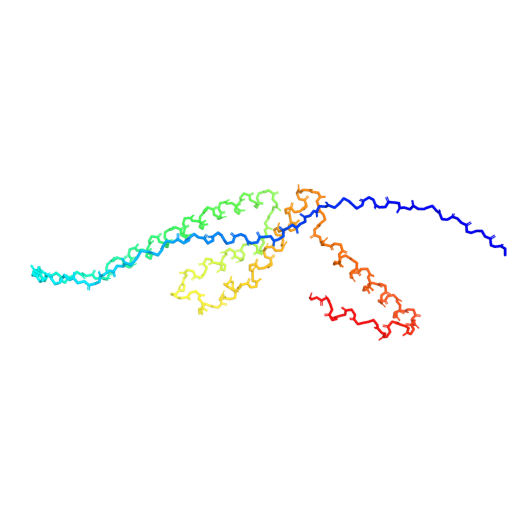8.00 160 ASN A N 1
ATOM 1259 C CA . ASN A 1 160 ? 7.411 -1.855 -40.606 1.00 88.00 160 ASN A CA 1
ATOM 1260 C C . ASN A 1 160 ? 8.316 -3.087 -40.784 1.00 88.00 160 ASN A C 1
ATOM 1262 O O . ASN A 1 160 ? 8.354 -3.682 -41.862 1.00 88.00 160 ASN A O 1
ATOM 1266 N N . ILE A 1 161 ? 9.065 -3.467 -39.745 1.00 90.06 161 ILE A N 1
ATOM 1267 C CA . ILE A 1 161 ? 9.882 -4.683 -39.778 1.00 90.06 161 ILE A CA 1
ATOM 1268 C C . ILE A 1 161 ? 8.953 -5.882 -39.540 1.00 90.06 161 ILE A C 1
ATOM 1270 O O . ILE A 1 161 ? 8.422 -6.002 -38.444 1.00 90.06 161 ILE A O 1
ATOM 1274 N N . PRO A 1 162 ? 8.748 -6.784 -40.515 1.00 83.75 162 PRO A N 1
ATOM 1275 C CA . PRO A 1 162 ? 7.738 -7.843 -40.415 1.00 83.75 162 PRO A CA 1
ATOM 1276 C C . PRO A 1 162 ? 8.041 -8.889 -39.331 1.00 83.75 162 PRO A C 1
ATOM 1278 O O . PRO A 1 162 ? 7.119 -9.531 -38.832 1.00 83.75 162 PRO A O 1
ATOM 1281 N N . ASP A 1 163 ? 9.305 -9.031 -38.926 1.00 83.19 163 ASP A N 1
ATOM 1282 C CA . ASP A 1 163 ? 9.736 -9.995 -37.906 1.00 83.19 163 ASP A CA 1
ATOM 1283 C C . ASP A 1 163 ? 9.158 -9.700 -36.508 1.00 83.19 163 ASP A C 1
ATOM 1285 O O . ASP A 1 163 ? 9.123 -10.592 -35.659 1.00 83.19 163 ASP A O 1
ATOM 1289 N N . CYS A 1 164 ? 8.648 -8.485 -36.259 1.00 83.12 164 CYS A N 1
ATOM 1290 C CA . CYS A 1 164 ? 7.993 -8.148 -34.991 1.00 83.12 164 CYS A CA 1
ATOM 1291 C C . CYS A 1 164 ? 6.653 -8.873 -34.786 1.00 83.12 164 CYS A C 1
ATOM 1293 O O . CYS A 1 164 ? 6.221 -9.039 -33.651 1.00 83.12 164 CYS A O 1
ATOM 1295 N N . ALA A 1 165 ? 6.024 -9.396 -35.847 1.00 81.69 165 ALA A N 1
ATOM 1296 C CA . ALA A 1 165 ? 4.763 -10.139 -35.747 1.00 81.69 165 ALA A CA 1
ATOM 1297 C C . ALA A 1 165 ? 4.866 -11.422 -34.897 1.00 81.69 165 ALA A C 1
ATOM 1299 O O . ALA A 1 165 ? 3.851 -11.943 -34.438 1.00 81.69 165 ALA A O 1
ATOM 1300 N N . PHE A 1 166 ? 6.080 -11.939 -34.690 1.00 84.19 166 PHE A N 1
ATOM 1301 C CA . PHE A 1 166 ? 6.334 -13.122 -33.865 1.00 84.19 166 PHE A CA 1
ATOM 1302 C C . PHE A 1 166 ? 6.595 -12.790 -32.387 1.00 84.19 166 PHE A C 1
ATOM 1304 O O . PHE A 1 166 ? 6.724 -13.701 -31.568 1.00 84.19 166 PHE A O 1
ATOM 1311 N N . ILE A 1 167 ? 6.696 -11.507 -32.035 1.00 83.06 167 ILE A N 1
ATOM 1312 C CA . ILE A 1 167 ? 7.026 -11.049 -30.687 1.00 83.06 167 ILE A CA 1
ATOM 1313 C C . ILE A 1 167 ? 5.722 -10.795 -29.917 1.00 83.06 167 ILE A C 1
ATOM 1315 O O . ILE A 1 167 ? 5.063 -9.779 -30.092 1.00 83.06 167 ILE A O 1
ATOM 1319 N N . GLU A 1 168 ? 5.345 -11.716 -29.025 1.00 81.62 168 GLU A N 1
ATOM 1320 C CA . GLU A 1 168 ? 4.163 -11.566 -28.160 1.00 81.62 168 GLU A CA 1
ATOM 1321 C C . GLU A 1 168 ? 4.575 -11.252 -26.713 1.00 81.62 168 GLU A C 1
ATOM 1323 O O . GLU A 1 168 ? 4.456 -12.069 -25.796 1.00 81.62 168 GLU A O 1
ATOM 1328 N N . LEU A 1 169 ? 5.105 -10.045 -26.500 1.00 80.44 169 LEU A N 1
ATOM 1329 C CA . LEU A 1 169 ? 5.575 -9.596 -25.180 1.00 80.44 169 LEU A CA 1
ATOM 1330 C C . LEU A 1 169 ? 4.431 -9.306 -24.197 1.00 80.44 169 LEU A C 1
ATOM 1332 O O . LEU A 1 169 ? 4.607 -9.477 -22.992 1.00 80.44 169 LEU A O 1
ATOM 1336 N N . ASN A 1 170 ? 3.240 -8.958 -24.697 1.00 76.62 170 ASN A N 1
ATOM 1337 C CA . ASN A 1 170 ? 2.056 -8.658 -23.875 1.00 76.62 170 ASN A CA 1
ATOM 1338 C C . ASN A 1 170 ? 1.586 -9.844 -23.017 1.00 76.62 170 ASN A C 1
ATOM 1340 O O . ASN A 1 170 ? 0.841 -9.657 -22.064 1.00 76.62 170 ASN A O 1
ATOM 1344 N N . LYS A 1 171 ? 2.031 -11.067 -23.327 1.00 76.12 171 LYS A N 1
ATOM 1345 C CA . LYS A 1 171 ? 1.762 -12.254 -22.509 1.00 76.12 171 LYS A CA 1
ATOM 1346 C C . LYS A 1 171 ? 2.553 -12.271 -21.192 1.00 76.12 171 LYS A C 1
ATOM 1348 O O . LYS A 1 171 ? 2.163 -12.968 -20.258 1.00 76.12 171 LYS A O 1
ATOM 1353 N N . TYR A 1 172 ? 3.674 -11.555 -21.132 1.00 71.81 172 TYR A N 1
ATOM 1354 C CA . TYR A 1 172 ? 4.651 -11.644 -20.041 1.00 71.81 172 TYR A CA 1
ATOM 1355 C C . TYR A 1 172 ? 4.728 -10.380 -19.180 1.00 71.81 172 TYR A C 1
ATOM 1357 O O . TYR A 1 172 ? 5.325 -10.419 -18.106 1.00 71.81 172 TYR A O 1
ATOM 1365 N N . VAL A 1 173 ? 4.121 -9.282 -19.627 1.00 67.88 173 VAL A N 1
ATOM 1366 C CA . VAL A 1 173 ? 3.976 -8.044 -18.855 1.00 67.88 173 VAL A CA 1
ATOM 1367 C C . VAL A 1 173 ? 2.605 -8.084 -18.178 1.00 67.88 173 VAL A C 1
ATOM 1369 O O . VAL A 1 173 ? 1.598 -8.261 -18.861 1.00 67.88 173 VAL A O 1
ATOM 1372 N N . ARG A 1 174 ? 2.580 -8.008 -16.844 1.00 56.16 174 ARG A N 1
ATOM 1373 C CA . ARG A 1 174 ? 1.361 -8.045 -16.023 1.00 56.16 174 ARG A CA 1
ATOM 1374 C C . ARG A 1 174 ? 0.892 -6.638 -15.683 1.00 56.16 174 ARG A C 1
ATOM 1376 O O . ARG A 1 174 ? 1.775 -5.791 -15.434 1.00 56.16 174 ARG A O 1
#

Sequence (174 aa):
HSLLDDDSNNLIIDKTSTSNGCLTKSTENLDTMECDGINELDHAIHMEDTSSDVQKKDDEILIKILQFGRELHTLKQQLNIEYGENLQHDKILQDAFSLLAYPDPRISPLAQLLEPSQRESVSSVLNSAILEAHDMPRHPALEVLVGYLHECDKLMHKNNIPDCAFIELNKYVR